Protein AF-A0A4P6LSM2-F1 (a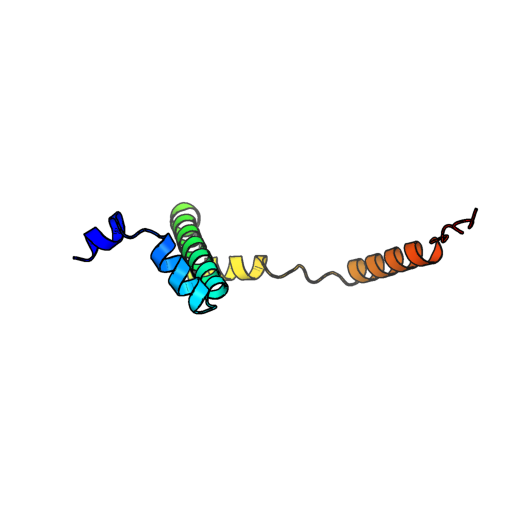fdb_monomer)

Structure (mmCIF, N/CA/C/O backbone):
data_AF-A0A4P6LSM2-F1
#
_entry.id   AF-A0A4P6LSM2-F1
#
loop_
_atom_site.group_PDB
_atom_site.id
_atom_site.type_symbol
_atom_site.label_atom_id
_atom_site.label_alt_id
_atom_site.label_comp_id
_atom_site.label_asym_id
_atom_site.label_entity_id
_atom_site.label_seq_id
_atom_site.pdbx_PDB_ins_code
_atom_site.Cartn_x
_atom_site.Cartn_y
_atom_site.Cartn_z
_atom_site.occupancy
_atom_site.B_iso_or_equiv
_atom_site.auth_seq_id
_atom_site.auth_comp_id
_atom_site.auth_asym_id
_atom_site.auth_atom_id
_atom_site.pdbx_PDB_model_num
ATOM 1 N N . MET A 1 1 ? 19.010 22.004 7.095 1.00 52.78 1 MET A N 1
ATOM 2 C CA . MET A 1 1 ? 19.478 21.582 5.755 1.00 52.78 1 MET A CA 1
ATOM 3 C C . MET A 1 1 ? 18.465 20.672 5.054 1.00 52.78 1 MET A C 1
ATOM 5 O O . MET A 1 1 ? 18.347 20.781 3.844 1.00 52.78 1 MET A O 1
ATOM 9 N N . ASP A 1 2 ? 17.647 19.894 5.773 1.00 56.28 2 ASP A N 1
ATOM 10 C CA . ASP A 1 2 ? 16.690 18.942 5.160 1.00 56.28 2 ASP A CA 1
ATOM 11 C C . ASP A 1 2 ? 15.497 19.567 4.419 1.00 56.28 2 ASP A C 1
ATOM 13 O O . ASP A 1 2 ? 14.982 18.999 3.458 1.00 56.28 2 ASP A O 1
ATOM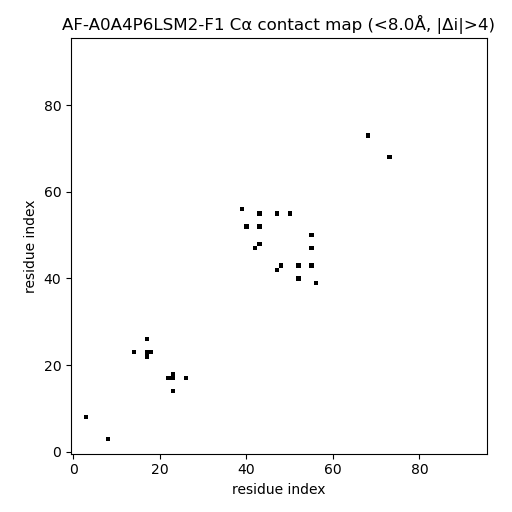 17 N N . LEU A 1 3 ? 15.063 20.767 4.816 1.00 55.97 3 LEU A N 1
ATOM 18 C CA . LEU A 1 3 ? 13.930 21.454 4.177 1.00 55.97 3 LEU A CA 1
ATOM 19 C C . LEU A 1 3 ? 14.239 21.934 2.747 1.00 55.97 3 LEU A C 1
ATOM 21 O O . LEU A 1 3 ? 13.325 22.059 1.937 1.00 55.97 3 LEU A O 1
ATOM 25 N N . LEU A 1 4 ? 15.516 22.184 2.430 1.00 53.19 4 LEU A N 1
ATOM 26 C CA . LEU A 1 4 ? 15.970 22.571 1.088 1.00 53.19 4 LEU A CA 1
ATOM 27 C C . LEU A 1 4 ? 16.002 21.360 0.149 1.00 53.19 4 LEU A C 1
ATOM 29 O O . LEU A 1 4 ? 15.509 21.454 -0.973 1.00 53.19 4 LEU A O 1
ATOM 33 N N . PHE A 1 5 ? 16.480 20.210 0.634 1.00 52.72 5 PHE A N 1
ATOM 34 C CA . PHE A 1 5 ? 16.413 18.955 -0.117 1.00 52.72 5 PHE A CA 1
ATOM 35 C C . PHE A 1 5 ? 14.964 18.546 -0.389 1.00 52.72 5 PHE A C 1
ATOM 37 O O . PHE A 1 5 ? 14.642 18.212 -1.519 1.00 52.72 5 PHE A O 1
ATOM 44 N N . LYS A 1 6 ? 14.042 18.698 0.570 1.00 58.03 6 LYS A N 1
ATOM 45 C CA . LYS A 1 6 ? 12.618 18.403 0.324 1.00 58.03 6 LYS A CA 1
ATOM 46 C C . LYS A 1 6 ? 11.961 19.259 -0.768 1.00 58.03 6 LYS A C 1
ATOM 48 O O . LYS A 1 6 ? 10.985 18.813 -1.359 1.00 58.03 6 LYS A O 1
ATOM 53 N N . ARG A 1 7 ? 12.438 20.486 -1.011 1.00 55.97 7 ARG A N 1
ATOM 54 C CA . ARG A 1 7 ? 11.789 21.438 -1.935 1.00 55.97 7 ARG A CA 1
ATOM 55 C C . ARG A 1 7 ? 12.446 21.524 -3.313 1.00 55.97 7 ARG A C 1
ATOM 57 O O . ARG A 1 7 ? 11.786 21.955 -4.252 1.00 55.97 7 ARG A O 1
ATOM 64 N N . TYR A 1 8 ? 13.721 21.151 -3.418 1.00 55.91 8 TYR A N 1
ATOM 65 C CA . TYR A 1 8 ? 14.520 21.295 -4.641 1.00 55.91 8 TYR A CA 1
ATOM 66 C C . TYR A 1 8 ? 15.268 20.023 -5.053 1.00 55.91 8 TYR A C 1
ATOM 68 O O . TYR A 1 8 ? 15.898 20.024 -6.110 1.00 55.91 8 TYR A O 1
ATOM 76 N N . ALA A 1 9 ? 15.213 18.936 -4.273 1.00 62.56 9 ALA A N 1
ATOM 77 C CA . ALA A 1 9 ? 15.640 17.644 -4.792 1.00 62.56 9 ALA A CA 1
ATOM 78 C C . ALA A 1 9 ? 14.627 17.217 -5.851 1.00 62.56 9 ALA A C 1
ATOM 80 O O . ALA A 1 9 ? 13.447 17.016 -5.566 1.00 62.56 9 ALA A O 1
ATOM 81 N N . SER A 1 10 ? 15.104 17.122 -7.087 1.00 73.31 10 SER A N 1
ATOM 82 C CA . SER A 1 10 ? 14.349 16.501 -8.161 1.00 73.31 10 SER A CA 1
ATOM 83 C C . SER A 1 10 ? 13.959 15.086 -7.713 1.00 73.31 10 SER A C 1
ATOM 85 O O . SER A 1 10 ? 14.862 14.297 -7.419 1.00 73.31 10 SER A O 1
ATOM 87 N N . PRO A 1 11 ? 12.658 14.738 -7.665 1.00 75.00 11 PRO A N 1
ATOM 88 C CA . PRO A 1 11 ? 12.208 13.390 -7.312 1.00 75.00 11 PRO A CA 1
ATOM 89 C C . PRO A 1 11 ? 12.842 12.317 -8.203 1.00 75.00 11 PRO A C 1
ATOM 91 O O . PRO A 1 11 ? 13.006 11.177 -7.781 1.00 75.00 11 PRO A O 1
ATOM 94 N N . PHE A 1 12 ? 13.249 12.709 -9.413 1.00 80.38 12 PHE A N 1
ATOM 95 C CA . PHE A 1 12 ? 13.927 11.849 -10.371 1.00 80.38 12 PHE A CA 1
ATOM 96 C C . PHE A 1 12 ? 15.292 11.368 -9.878 1.00 80.38 12 PHE A C 1
ATOM 98 O O . PHE A 1 12 ? 15.605 10.216 -10.105 1.00 80.38 12 PHE A O 1
ATOM 105 N N . LEU A 1 13 ? 16.055 12.163 -9.116 1.00 82.69 13 LEU A N 1
ATOM 106 C CA . LEU A 1 13 ? 17.351 11.704 -8.588 1.00 82.69 13 LEU A CA 1
ATOM 107 C C . LEU A 1 13 ? 17.188 10.533 -7.613 1.00 82.69 13 LEU A C 1
ATOM 109 O O . LEU A 1 13 ? 17.972 9.594 -7.626 1.00 82.69 13 LEU A O 1
ATOM 113 N N . LEU A 1 14 ? 16.153 10.585 -6.772 1.00 82.44 14 LEU A N 1
ATOM 114 C CA . LEU A 1 14 ? 15.819 9.481 -5.877 1.00 82.44 14 LEU A CA 1
ATOM 115 C C . LEU A 1 14 ? 15.324 8.269 -6.676 1.00 82.44 14 LEU A C 1
ATOM 117 O O . LEU A 1 14 ? 15.713 7.142 -6.388 1.00 82.44 14 LEU A O 1
ATOM 121 N N . LEU A 1 15 ? 14.474 8.505 -7.677 1.00 83.94 15 LEU A N 1
ATOM 122 C CA . LEU A 1 15 ? 13.914 7.447 -8.509 1.00 83.94 15 LEU A CA 1
ATOM 123 C C . LEU A 1 15 ? 14.997 6.731 -9.332 1.00 83.94 15 LEU A C 1
ATOM 125 O O . LEU A 1 15 ? 14.974 5.508 -9.419 1.00 83.94 15 LEU A O 1
ATOM 129 N N . ASP A 1 16 ? 15.961 7.475 -9.874 1.00 86.81 16 ASP A N 1
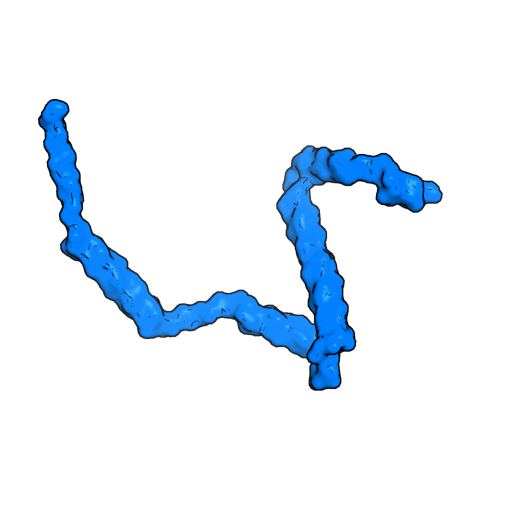ATOM 130 C CA . ASP A 1 16 ? 17.086 6.957 -10.653 1.00 86.81 16 ASP A CA 1
ATOM 131 C C . ASP A 1 16 ? 17.951 6.018 -9.798 1.00 86.81 16 ASP A C 1
ATOM 133 O O . ASP A 1 16 ? 18.227 4.893 -10.208 1.00 86.81 16 ASP A O 1
ATOM 137 N N . GLU A 1 17 ? 18.296 6.411 -8.569 1.00 86.00 17 GLU A N 1
ATOM 138 C CA . GLU A 1 17 ? 19.034 5.552 -7.628 1.00 86.00 17 GLU A CA 1
ATOM 139 C C . GLU A 1 17 ? 18.247 4.284 -7.247 1.00 86.00 17 GLU A C 1
ATOM 141 O O . GLU A 1 17 ? 18.802 3.189 -7.111 1.00 86.00 17 GLU A O 1
ATOM 146 N N . ILE A 1 18 ? 16.927 4.396 -7.106 1.00 86.25 18 ILE A N 1
ATOM 147 C CA . ILE A 1 18 ? 16.055 3.260 -6.786 1.00 86.25 18 ILE A CA 1
ATOM 148 C C . ILE A 1 18 ? 15.934 2.292 -7.973 1.00 86.25 18 ILE A C 1
ATOM 150 O O . ILE A 1 18 ? 15.909 1.074 -7.780 1.00 86.25 18 ILE A O 1
ATOM 154 N N . ILE A 1 19 ? 15.901 2.815 -9.201 1.00 87.62 19 ILE A N 1
ATOM 155 C CA . ILE A 1 19 ? 15.940 2.013 -10.428 1.00 87.62 19 ILE A CA 1
ATOM 156 C C . ILE A 1 19 ? 17.286 1.297 -10.543 1.00 87.62 19 ILE A C 1
ATOM 158 O O . ILE A 1 19 ? 17.316 0.097 -10.803 1.00 87.62 19 ILE A O 1
ATOM 162 N N . LEU A 1 20 ? 18.396 1.999 -10.295 1.00 89.69 20 LEU A N 1
ATOM 163 C CA . LEU A 1 20 ? 19.743 1.418 -10.333 1.00 89.69 20 LEU A CA 1
ATOM 164 C C . LEU A 1 20 ? 19.940 0.301 -9.303 1.00 89.69 20 LEU A C 1
ATOM 166 O O . LEU A 1 20 ? 20.738 -0.608 -9.524 1.00 89.69 20 LEU A O 1
ATOM 170 N N . THR A 1 21 ? 19.216 0.355 -8.187 1.00 89.38 21 THR A N 1
ATOM 171 C CA . THR A 1 21 ? 19.269 -0.663 -7.131 1.00 89.38 21 THR A CA 1
ATOM 172 C C . THR A 1 21 ? 18.264 -1.803 -7.316 1.00 89.38 21 THR A C 1
ATOM 174 O O . THR A 1 21 ? 18.216 -2.682 -6.458 1.00 89.38 21 THR A O 1
ATOM 177 N N . ASP A 1 22 ? 17.502 -1.817 -8.420 1.00 86.25 22 ASP A N 1
ATOM 178 C CA . ASP A 1 22 ? 16.450 -2.802 -8.738 1.00 86.25 22 ASP A CA 1
ATOM 179 C C . ASP A 1 22 ? 15.350 -2.901 -7.659 1.00 86.25 22 ASP A C 1
ATOM 181 O O . ASP A 1 22 ? 14.722 -3.935 -7.446 1.00 86.25 22 ASP A O 1
ATOM 185 N N . LYS A 1 23 ? 15.111 -1.795 -6.939 1.00 89.19 23 LYS A N 1
ATOM 186 C CA . LYS A 1 23 ? 14.148 -1.714 -5.823 1.00 89.19 23 LYS A CA 1
ATOM 187 C C . LYS A 1 23 ? 12.904 -0.904 -6.150 1.00 89.19 23 LYS A C 1
ATOM 189 O O . LYS A 1 23 ? 12.117 -0.588 -5.259 1.00 89.19 23 LYS A O 1
ATOM 194 N N . LEU A 1 24 ? 12.700 -0.560 -7.421 1.00 88.94 24 LEU A N 1
ATOM 195 C CA . LEU A 1 24 ? 11.583 0.289 -7.830 1.00 88.94 24 LEU A CA 1
ATOM 196 C C . LEU A 1 24 ? 10.231 -0.301 -7.425 1.00 88.94 24 LEU A C 1
ATOM 198 O O . LEU A 1 24 ? 9.385 0.424 -6.911 1.00 88.94 24 LEU A O 1
ATOM 202 N N . THR A 1 25 ? 10.036 -1.607 -7.602 1.00 91.25 25 THR A N 1
ATOM 203 C CA . THR A 1 25 ? 8.781 -2.267 -7.224 1.00 91.25 25 THR A CA 1
ATOM 204 C C . THR A 1 25 ? 8.522 -2.174 -5.723 1.00 91.25 25 THR A C 1
ATOM 206 O O . THR A 1 25 ? 7.423 -1.805 -5.326 1.00 91.25 25 THR A O 1
ATOM 209 N N . GLU A 1 26 ? 9.527 -2.451 -4.889 1.00 90.50 26 GLU A N 1
ATOM 210 C CA . GLU A 1 26 ? 9.415 -2.346 -3.427 1.00 90.50 26 GLU A CA 1
ATOM 211 C C . GLU A 1 26 ? 9.100 -0.908 -2.999 1.00 90.50 26 GLU A C 1
ATOM 213 O O . GLU A 1 26 ? 8.218 -0.677 -2.175 1.00 90.50 26 GLU A O 1
ATOM 218 N N . PHE A 1 27 ? 9.772 0.066 -3.611 1.00 89.12 27 PHE A N 1
ATOM 219 C CA . PHE A 1 27 ? 9.556 1.477 -3.327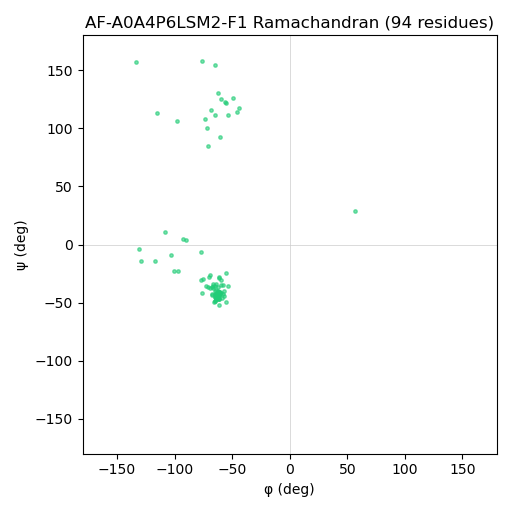 1.00 89.12 27 PHE A CA 1
ATOM 220 C C . PHE A 1 27 ? 8.146 1.949 -3.693 1.00 89.12 27 PHE A C 1
ATOM 222 O O . PHE A 1 27 ? 7.501 2.634 -2.901 1.00 89.12 27 PHE A O 1
ATOM 229 N N . VAL A 1 28 ? 7.649 1.573 -4.875 1.00 91.25 28 VAL A N 1
ATOM 230 C CA . VAL A 1 28 ? 6.287 1.918 -5.303 1.00 91.25 28 VAL A CA 1
ATOM 231 C C . VAL A 1 28 ? 5.259 1.261 -4.388 1.00 91.25 28 VAL A C 1
ATOM 233 O O . VAL A 1 28 ? 4.346 1.949 -3.938 1.00 91.25 28 VAL A O 1
ATOM 236 N N . SER A 1 29 ? 5.427 -0.024 -4.059 1.00 92.44 29 SER A N 1
ATOM 237 C CA . SER A 1 29 ? 4.553 -0.712 -3.103 1.00 92.44 29 SER A CA 1
ATOM 238 C C . SER A 1 29 ? 4.533 0.001 -1.753 1.00 92.44 29 SER A C 1
ATOM 240 O O . SER A 1 29 ? 3.462 0.258 -1.219 1.00 92.44 29 SER A O 1
ATOM 242 N N . HIS A 1 30 ? 5.696 0.419 -1.246 1.00 90.06 30 HIS A N 1
ATOM 243 C CA . HIS A 1 30 ? 5.778 1.154 0.012 1.00 90.06 30 HIS A CA 1
ATOM 244 C C . HIS A 1 30 ? 5.031 2.496 -0.034 1.00 90.06 30 HIS A C 1
ATOM 246 O O . HIS A 1 30 ? 4.297 2.818 0.896 1.00 90.06 30 HIS A O 1
ATOM 252 N N . ILE A 1 31 ? 5.165 3.268 -1.120 1.00 91.06 31 ILE A N 1
ATOM 253 C CA . ILE A 1 31 ? 4.418 4.527 -1.287 1.00 91.06 31 ILE A CA 1
ATOM 254 C C . ILE A 1 31 ? 2.909 4.275 -1.308 1.00 91.06 31 ILE A C 1
ATOM 256 O O . ILE A 1 31 ? 2.150 5.035 -0.701 1.00 91.06 31 ILE A O 1
ATOM 260 N N . VAL A 1 32 ? 2.470 3.237 -2.021 1.00 92.88 32 VAL A N 1
ATOM 261 C CA . VAL A 1 32 ? 1.053 2.864 -2.100 1.00 92.88 32 VAL A CA 1
ATOM 262 C C . VAL A 1 32 ? 0.530 2.476 -0.720 1.00 92.88 32 VAL A C 1
ATOM 264 O O . VAL A 1 32 ? -0.506 2.992 -0.307 1.00 92.88 32 VAL A O 1
ATOM 267 N N . ASP A 1 33 ? 1.263 1.641 0.015 1.00 92.50 33 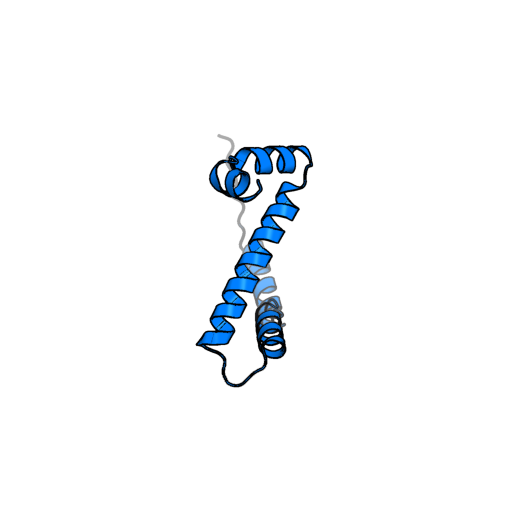ASP A N 1
ATOM 268 C CA . ASP A 1 33 ? 0.882 1.198 1.356 1.00 92.50 33 ASP A CA 1
ATOM 269 C C . ASP A 1 33 ? 0.769 2.373 2.336 1.00 92.50 33 ASP A C 1
ATOM 271 O O . ASP A 1 33 ? -0.213 2.469 3.074 1.00 92.50 33 ASP A O 1
ATOM 275 N N . GLU A 1 34 ? 1.729 3.301 2.317 1.00 92.12 34 GLU A N 1
ATOM 276 C CA . GLU A 1 34 ? 1.691 4.498 3.165 1.00 92.12 34 GLU A CA 1
ATOM 277 C C . GLU A 1 34 ? 0.518 5.417 2.799 1.00 92.12 34 GLU A C 1
ATOM 279 O O . GLU A 1 34 ? -0.204 5.879 3.683 1.00 92.12 34 GLU A O 1
ATOM 284 N N . THR A 1 35 ? 0.271 5.624 1.501 1.00 92.19 35 THR A N 1
ATOM 285 C CA . THR A 1 35 ? -0.854 6.446 1.025 1.00 92.19 35 THR A CA 1
ATOM 286 C C . THR A 1 35 ? -2.194 5.831 1.427 1.00 92.19 35 THR A C 1
ATOM 288 O O . THR A 1 35 ? -3.084 6.536 1.903 1.00 92.19 35 THR A O 1
ATOM 291 N N . ASN A 1 36 ? -2.341 4.513 1.276 1.00 92.31 36 ASN A N 1
ATOM 292 C CA . ASN A 1 36 ? -3.545 3.795 1.681 1.00 92.31 36 ASN A CA 1
ATOM 293 C C . ASN A 1 36 ? -3.746 3.880 3.195 1.00 92.31 36 ASN A C 1
ATOM 295 O O . ASN A 1 36 ? -4.846 4.175 3.647 1.00 92.31 36 ASN A O 1
ATOM 299 N N . ASN A 1 37 ? -2.688 3.691 3.986 1.00 91.62 37 ASN A N 1
ATOM 300 C CA . ASN A 1 37 ? -2.756 3.780 5.443 1.00 91.62 37 ASN A CA 1
ATOM 301 C C . ASN A 1 37 ? -3.184 5.180 5.921 1.00 91.62 37 ASN A C 1
ATOM 303 O O . ASN A 1 37 ? -4.000 5.290 6.837 1.00 91.62 37 ASN A O 1
ATOM 307 N N . GLU A 1 38 ? -2.678 6.246 5.293 1.00 93.12 38 GLU A N 1
ATOM 308 C CA . GLU A 1 38 ? -3.100 7.621 5.588 1.00 93.12 38 GLU A CA 1
ATOM 309 C C . GLU A 1 38 ? -4.580 7.835 5.235 1.00 93.12 38 GLU A C 1
ATOM 311 O O . GLU A 1 38 ? -5.351 8.328 6.057 1.00 93.12 38 GLU A O 1
ATOM 316 N N . GLN A 1 39 ? -5.021 7.377 4.061 1.00 91.94 39 GLN A N 1
ATOM 317 C CA . GLN A 1 39 ? -6.430 7.463 3.660 1.00 91.94 39 GLN A CA 1
ATOM 318 C C . GLN A 1 39 ? -7.362 6.655 4.573 1.00 91.94 39 GLN A C 1
ATOM 320 O O . GLN A 1 39 ? -8.435 7.135 4.941 1.00 91.94 39 GLN A O 1
ATOM 325 N N . GLU A 1 40 ? -6.965 5.443 4.960 1.00 92.25 40 GLU A N 1
ATOM 326 C CA . GLU A 1 40 ? -7.694 4.597 5.908 1.00 92.25 40 GLU A CA 1
ATOM 327 C C . GLU A 1 40 ? -7.836 5.283 7.268 1.00 92.25 40 GLU A C 1
ATOM 329 O O . GLU A 1 40 ? -8.900 5.222 7.888 1.00 92.25 40 GLU A O 1
ATOM 334 N N . TRP A 1 41 ? -6.774 5.942 7.732 1.00 93.12 41 TRP A N 1
ATOM 335 C CA . TRP A 1 41 ? -6.781 6.687 8.984 1.00 93.12 41 TRP A CA 1
ATOM 336 C C . TRP A 1 41 ? -7.735 7.884 8.932 1.00 93.12 41 TRP A C 1
ATOM 338 O O . TRP A 1 41 ? -8.591 8.025 9.807 1.00 93.12 41 TRP A O 1
ATOM 348 N N . GLU A 1 42 ? -7.660 8.698 7.881 1.00 93.31 42 GLU A N 1
ATOM 349 C CA . GLU A 1 42 ? -8.569 9.833 7.691 1.00 93.31 42 GLU A CA 1
ATOM 350 C C . GLU A 1 42 ? -10.031 9.374 7.575 1.00 93.31 42 GLU A C 1
ATOM 352 O O . GLU A 1 42 ? -10.940 9.953 8.178 1.00 93.31 42 GLU A O 1
ATOM 357 N N . PHE A 1 43 ? -10.278 8.277 6.855 1.00 92.62 43 PHE A N 1
ATOM 358 C CA . PHE A 1 43 ? -11.611 7.690 6.762 1.00 92.62 43 PHE A CA 1
ATOM 359 C C . PHE A 1 43 ? -12.127 7.246 8.132 1.00 92.62 43 PHE A C 1
ATOM 361 O O . PHE A 1 43 ? -13.267 7.552 8.492 1.00 92.62 43 PHE A O 1
ATOM 368 N N . PHE A 1 44 ? -11.288 6.551 8.903 1.00 93.06 44 PHE A N 1
ATOM 369 C CA . PHE A 1 44 ? -11.619 6.113 10.252 1.00 93.06 44 PHE A CA 1
ATOM 370 C C . PHE A 1 44 ? -12.045 7.296 11.127 1.00 93.06 44 PHE A C 1
ATOM 372 O O . PHE A 1 44 ? -13.131 7.259 11.704 1.00 93.06 44 PHE A O 1
ATOM 379 N N . LEU A 1 45 ? -11.259 8.378 11.143 1.00 93.06 45 LEU A N 1
ATOM 380 C CA . LEU A 1 45 ? -11.552 9.575 11.935 1.00 93.06 45 LEU A CA 1
ATOM 381 C C . LEU A 1 45 ? -12.891 10.234 11.579 1.00 93.06 45 LEU A C 1
ATOM 383 O O . LEU A 1 45 ? -13.564 10.785 12.451 1.00 93.06 45 LEU A O 1
ATOM 387 N N . HIS A 1 46 ? -13.285 10.199 10.306 1.00 92.62 46 HIS A N 1
ATOM 388 C CA . HIS A 1 46 ? -14.463 10.923 9.829 1.00 92.62 46 HIS A CA 1
ATOM 389 C C . HIS A 1 46 ? -15.740 10.090 9.732 1.00 92.62 46 HIS A C 1
ATOM 391 O O . HIS A 1 46 ? -16.833 10.667 9.681 1.00 92.62 46 HIS A O 1
ATOM 397 N N . LYS A 1 47 ? -15.628 8.764 9.628 1.00 89.50 47 LYS A N 1
ATOM 398 C CA . LYS A 1 47 ? -16.754 7.890 9.263 1.00 89.50 47 LYS A CA 1
ATOM 399 C C . LYS A 1 47 ? -16.973 6.714 10.204 1.00 89.50 47 LYS A C 1
ATOM 401 O O . LYS A 1 47 ? -18.048 6.122 10.135 1.00 89.50 47 LYS A O 1
ATOM 406 N N . VAL A 1 48 ? -16.017 6.382 11.070 1.00 89.56 48 VAL A N 1
ATOM 407 C CA . VAL A 1 48 ? -16.106 5.217 11.957 1.00 89.56 48 VAL A CA 1
ATOM 408 C C . VAL A 1 48 ? -16.163 5.687 13.407 1.00 89.56 48 VAL A C 1
ATOM 410 O O . VAL A 1 48 ? -15.207 6.244 13.933 1.00 89.56 48 VAL A O 1
ATOM 413 N N . PHE A 1 49 ? -17.302 5.461 14.063 1.00 88.44 49 PHE A N 1
ATOM 414 C CA . PHE A 1 49 ? -17.544 5.907 15.446 1.00 88.44 49 PHE A CA 1
ATOM 415 C C . PHE A 1 49 ? -17.767 4.746 16.419 1.00 88.44 49 PHE A C 1
ATOM 417 O O . PHE A 1 49 ? -17.750 4.932 17.632 1.00 88.44 49 PHE A O 1
ATOM 424 N N . ASP A 1 50 ? -18.008 3.554 15.884 1.00 89.62 50 ASP A N 1
ATOM 425 C CA . ASP A 1 50 ? -18.461 2.362 16.597 1.00 89.62 50 ASP A CA 1
ATOM 426 C C . ASP A 1 50 ? -17.346 1.335 16.841 1.00 89.62 50 ASP A C 1
ATOM 428 O O . ASP A 1 50 ? -17.557 0.371 17.575 1.00 89.62 50 ASP A O 1
ATOM 432 N N . LYS A 1 51 ? -16.168 1.523 16.237 1.00 90.00 51 LYS A N 1
ATOM 433 C CA . LYS A 1 51 ? -15.057 0.560 16.257 1.00 90.00 51 LYS A CA 1
ATOM 434 C C . LYS A 1 51 ? -13.735 1.234 16.580 1.00 90.00 51 LYS A C 1
ATOM 436 O O . LYS A 1 51 ? -13.552 2.424 16.339 1.00 90.00 51 LYS A O 1
ATOM 441 N N . SER A 1 52 ? -12.781 0.454 17.076 1.00 90.69 52 SER A N 1
ATOM 442 C CA . SER A 1 52 ? -11.380 0.874 17.138 1.00 90.69 52 SER A CA 1
ATOM 443 C C . SER A 1 52 ? -10.715 0.802 15.758 1.00 90.69 52 SER A C 1
ATOM 445 O O . SER A 1 52 ? -11.129 0.033 14.888 1.00 90.69 52 SER A O 1
ATOM 447 N N . PHE A 1 53 ? -9.627 1.553 15.558 1.00 87.75 53 PHE A N 1
ATOM 448 C CA . PHE A 1 53 ? -8.898 1.552 14.282 1.00 87.75 53 PHE A CA 1
ATOM 449 C C . PHE A 1 53 ? -8.394 0.155 13.887 1.00 87.75 53 PHE A C 1
ATOM 451 O O . PHE A 1 53 ? -8.404 -0.215 12.715 1.00 87.75 53 PHE A O 1
ATOM 458 N N . ARG A 1 54 ? -8.007 -0.660 14.878 1.00 89.88 54 ARG A N 1
ATOM 459 C CA . ARG A 1 54 ? -7.570 -2.043 14.651 1.00 89.88 54 ARG A CA 1
ATOM 460 C C . ARG A 1 54 ? -8.699 -2.913 14.094 1.00 89.88 54 ARG A C 1
ATOM 462 O O . ARG A 1 54 ? -8.480 -3.627 13.122 1.00 89.88 54 ARG A O 1
ATOM 469 N N . GLU A 1 55 ? -9.888 -2.833 14.686 1.00 90.81 55 GLU A N 1
ATOM 470 C CA . GLU A 1 55 ? -11.070 -3.583 14.231 1.00 90.81 55 GLU A CA 1
ATOM 471 C C . GLU A 1 55 ? -11.536 -3.110 12.849 1.00 90.81 55 GLU A C 1
ATOM 473 O O . GLU A 1 55 ? -11.951 -3.915 12.015 1.00 90.81 55 GLU A O 1
ATOM 478 N N . PHE A 1 56 ? -11.420 -1.808 12.574 1.00 90.44 56 PHE A N 1
ATOM 479 C CA . PHE A 1 56 ? -11.672 -1.250 11.250 1.00 90.44 56 PHE A CA 1
ATOM 480 C C . PHE A 1 56 ? -10.715 -1.832 10.196 1.00 90.44 56 PHE A C 1
ATOM 482 O O . PHE A 1 56 ? -11.191 -2.397 9.210 1.00 90.44 56 PHE A O 1
ATOM 489 N N . LYS A 1 57 ? -9.393 -1.812 10.430 1.00 89.31 57 LYS A N 1
ATOM 490 C CA . LYS A 1 57 ? -8.414 -2.434 9.514 1.00 89.31 57 LYS A CA 1
ATOM 491 C C . LYS A 1 57 ? -8.682 -3.916 9.272 1.00 89.31 57 LYS A C 1
ATOM 493 O O . LYS A 1 57 ? -8.541 -4.401 8.152 1.00 89.31 57 LYS A O 1
ATOM 498 N N . GLU A 1 58 ? -9.070 -4.652 10.308 1.00 89.12 58 GLU A N 1
ATOM 499 C CA . GLU A 1 58 ? -9.391 -6.074 10.175 1.00 89.12 58 GLU A CA 1
ATOM 500 C C . GLU A 1 58 ? -10.624 -6.310 9.283 1.00 89.12 58 GLU A C 1
ATOM 502 O O . GLU A 1 58 ? -10.643 -7.245 8.476 1.00 89.12 58 GLU A O 1
ATOM 507 N N . SER A 1 59 ? -11.621 -5.421 9.345 1.00 86.69 59 SER A N 1
ATOM 508 C CA . SER A 1 59 ? -12.787 -5.482 8.455 1.00 86.69 59 SER A CA 1
ATOM 509 C C . SER A 1 59 ? -12.455 -5.212 6.982 1.00 86.69 59 SER A C 1
ATOM 511 O O . SER A 1 59 ? -13.032 -5.863 6.106 1.00 86.69 59 SER A O 1
ATOM 513 N N . LEU A 1 60 ? -11.486 -4.333 6.699 1.00 84.81 60 LEU A N 1
ATOM 514 C CA . LEU A 1 60 ? -11.012 -4.076 5.333 1.00 84.81 60 LEU A CA 1
ATOM 515 C C . LEU A 1 60 ? -10.333 -5.323 4.751 1.00 84.81 60 LEU A C 1
ATOM 517 O O . LEU A 1 60 ? -10.745 -5.825 3.707 1.00 84.81 60 LEU A O 1
ATOM 521 N N . ARG A 1 61 ? -9.410 -5.927 5.510 1.00 80.94 61 ARG A N 1
ATOM 522 C CA . ARG A 1 61 ? -8.717 -7.177 5.133 1.00 80.94 61 ARG A CA 1
ATOM 523 C C . ARG A 1 61 ? -9.661 -8.356 4.904 1.00 80.94 61 ARG A C 1
ATOM 525 O O . ARG A 1 61 ? -9.367 -9.257 4.123 1.00 80.94 61 ARG A O 1
ATOM 532 N N . THR A 1 62 ? -10.787 -8.386 5.612 1.00 68.12 62 THR A N 1
ATOM 533 C CA . THR A 1 62 ? -11.795 -9.444 5.452 1.00 68.12 62 THR A CA 1
ATOM 534 C C . THR A 1 62 ? -12.610 -9.260 4.170 1.00 68.12 62 THR A C 1
ATOM 536 O O . THR A 1 62 ? -13.026 -10.247 3.568 1.00 68.12 62 THR A O 1
ATOM 539 N N . THR A 1 63 ? -12.794 -8.015 3.724 1.00 61.62 63 THR A N 1
ATOM 540 C CA . THR A 1 63 ? -13.524 -7.673 2.493 1.00 61.62 63 THR A CA 1
ATOM 541 C C . THR A 1 63 ? -12.684 -7.930 1.237 1.00 61.62 63 THR A C 1
ATOM 543 O O . THR A 1 63 ? -13.231 -8.300 0.203 1.00 61.62 63 THR A O 1
ATOM 546 N N . GLU A 1 64 ? -11.359 -7.798 1.335 1.00 59.19 64 GLU A N 1
ATOM 547 C CA . GLU A 1 64 ? -10.409 -8.047 0.238 1.00 59.19 64 GLU A CA 1
ATOM 548 C C . GLU A 1 64 ? -10.124 -9.526 -0.039 1.00 59.19 64 GLU A C 1
ATOM 550 O O . GLU A 1 64 ? -9.451 -9.847 -1.021 1.00 59.19 64 GLU A O 1
ATOM 555 N N . ARG A 1 65 ? -10.626 -10.456 0.787 1.00 54.72 65 ARG A N 1
ATOM 556 C CA . ARG A 1 65 ? -10.538 -11.872 0.424 1.00 54.72 65 ARG A CA 1
ATOM 557 C C . ARG A 1 65 ? -11.283 -12.055 -0.899 1.00 54.72 65 ARG A C 1
ATOM 559 O O . ARG A 1 65 ? -12.467 -11.705 -0.956 1.00 54.72 65 ARG A O 1
ATOM 566 N N . PRO A 1 66 ? -10.644 -12.618 -1.945 1.00 55.72 66 PRO A N 1
ATOM 567 C CA . PRO A 1 66 ? -11.375 -13.058 -3.120 1.00 55.72 66 PRO A CA 1
ATOM 568 C C . PRO A 1 66 ? -12.533 -13.899 -2.603 1.00 55.72 66 PRO A C 1
ATOM 570 O O . PRO A 1 66 ? -12.299 -14.797 -1.789 1.00 55.72 66 PRO A O 1
ATOM 573 N N . ARG A 1 67 ? -13.771 -13.566 -2.995 1.00 60.03 67 ARG A N 1
ATOM 574 C CA . ARG A 1 67 ? -14.922 -14.430 -2.712 1.00 60.03 67 ARG A CA 1
ATOM 575 C C . ARG A 1 67 ? -14.471 -15.846 -3.037 1.00 60.03 67 ARG A C 1
ATOM 577 O O . ARG A 1 67 ? -14.099 -16.095 -4.184 1.00 60.03 67 ARG A O 1
ATOM 584 N N . GLU A 1 68 ? -14.441 -16.728 -2.038 1.00 62.34 68 GLU A N 1
ATOM 585 C CA . GLU A 1 68 ? -14.232 -18.145 -2.301 1.00 62.34 68 GLU A CA 1
ATOM 586 C C . GLU A 1 68 ? -15.298 -18.524 -3.323 1.00 62.34 68 GLU A C 1
ATOM 588 O O . GLU A 1 68 ? -16.497 -18.412 -3.051 1.00 62.34 68 GLU A O 1
ATOM 593 N N . MET A 1 69 ? -14.849 -18.821 -4.543 1.00 63.56 69 MET A N 1
ATOM 594 C CA . MET A 1 69 ? -15.730 -19.132 -5.655 1.00 63.56 69 MET A CA 1
ATOM 595 C C . MET A 1 69 ? -16.604 -20.297 -5.192 1.00 63.56 69 MET A C 1
ATOM 597 O O . MET A 1 69 ? -16.080 -21.315 -4.726 1.00 63.56 69 MET A O 1
ATOM 601 N N . SER A 1 70 ? -17.927 -20.126 -5.207 1.00 78.00 70 SER A N 1
ATOM 602 C CA . SER A 1 70 ? -18.798 -21.167 -4.668 1.00 78.00 70 SER A CA 1
ATOM 603 C C . SER A 1 70 ? -18.662 -22.430 -5.523 1.00 78.00 70 SER A C 1
ATOM 605 O O . SER A 1 70 ? -18.325 -22.360 -6.705 1.00 78.00 70 SER A O 1
ATOM 607 N N . LYS A 1 71 ? -18.931 -23.614 -4.954 1.00 78.62 71 LYS A N 1
ATOM 608 C CA . LYS A 1 71 ? -18.857 -24.871 -5.725 1.00 78.62 71 LYS A CA 1
ATOM 609 C C . LYS A 1 71 ? -19.715 -24.816 -6.996 1.00 78.62 71 LYS A C 1
ATOM 611 O O . LYS A 1 71 ? -19.284 -25.312 -8.029 1.00 78.62 71 LYS A O 1
ATOM 616 N N . SER A 1 72 ? -20.869 -24.151 -6.935 1.00 82.94 72 SER A N 1
ATOM 617 C CA . SER A 1 72 ? -21.740 -23.927 -8.092 1.00 82.94 72 SER A CA 1
ATOM 618 C C . SER A 1 72 ? -21.121 -23.019 -9.155 1.00 82.94 72 SER A C 1
ATOM 620 O O . SER A 1 72 ? -21.302 -23.271 -10.344 1.00 82.94 72 SER A O 1
ATOM 622 N N . ASP A 1 73 ? -20.373 -21.989 -8.759 1.00 83.19 73 ASP A N 1
ATOM 623 C CA . ASP A 1 73 ? -19.691 -21.092 -9.702 1.00 83.19 73 ASP A CA 1
ATOM 624 C C . ASP A 1 73 ? -18.547 -21.830 -10.420 1.00 83.19 73 ASP A C 1
ATOM 626 O O . ASP A 1 73 ? -18.347 -21.662 -11.625 1.00 83.19 73 ASP A O 1
ATOM 630 N N . ILE A 1 74 ? -17.842 -22.712 -9.700 1.00 84.12 74 ILE A N 1
ATOM 631 C CA . ILE A 1 74 ? -16.803 -23.586 -10.262 1.00 84.12 74 ILE A CA 1
ATOM 632 C C . ILE A 1 74 ? -17.420 -24.578 -11.256 1.00 84.12 74 ILE A C 1
ATOM 634 O O . ILE A 1 74 ? -16.931 -24.709 -12.375 1.00 84.12 74 ILE A O 1
ATOM 638 N N . GLU A 1 75 ? -18.509 -25.254 -10.879 1.00 86.12 75 GLU A N 1
ATOM 639 C CA . GLU A 1 75 ? -19.225 -26.187 -11.761 1.00 86.12 75 GLU A CA 1
ATOM 640 C C . GLU A 1 75 ? -19.741 -25.497 -13.028 1.00 86.12 75 GLU A C 1
ATOM 642 O O . GLU A 1 75 ? -19.603 -26.041 -14.125 1.00 86.12 75 GLU A O 1
ATOM 647 N N . THR A 1 76 ? -20.275 -24.280 -12.890 1.00 88.81 76 THR A N 1
ATOM 648 C CA . THR A 1 76 ? -20.742 -23.471 -14.024 1.00 88.81 76 THR A CA 1
ATOM 649 C C . THR A 1 76 ? -19.579 -23.106 -14.941 1.00 88.81 76 THR A C 1
ATOM 651 O O . THR A 1 76 ? -1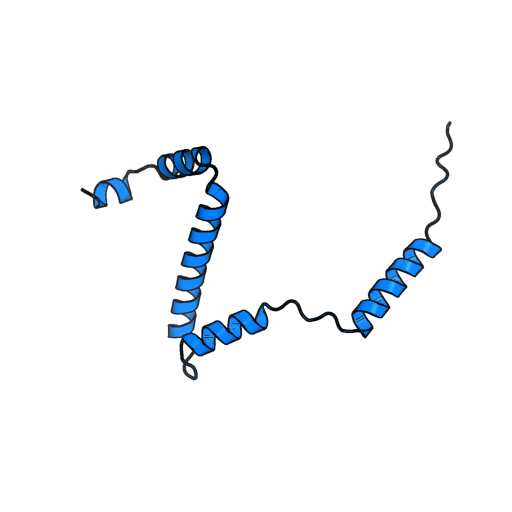9.648 -23.360 -16.137 1.00 88.81 76 THR A O 1
ATOM 654 N N . THR A 1 77 ? -18.458 -22.637 -14.383 1.00 89.19 77 THR A N 1
ATOM 655 C CA . THR A 1 77 ? -17.256 -22.287 -15.159 1.00 89.19 77 THR A CA 1
ATOM 656 C C . THR A 1 77 ? -16.696 -23.488 -15.929 1.00 89.19 77 THR A C 1
ATOM 658 O O . THR A 1 77 ? -16.298 -23.360 -17.089 1.00 89.19 77 THR A O 1
ATOM 661 N N . ILE A 1 78 ? -16.678 -24.675 -15.309 1.00 88.75 78 ILE A N 1
ATOM 662 C CA . ILE A 1 78 ? -16.239 -25.916 -15.964 1.00 88.75 78 ILE A CA 1
ATOM 663 C C . ILE A 1 78 ? -17.189 -26.280 -17.105 1.00 88.75 78 ILE A C 1
ATOM 665 O O . ILE A 1 78 ? -16.731 -26.626 -18.194 1.00 88.75 78 ILE A O 1
ATOM 669 N N . LYS A 1 79 ? -18.502 -26.198 -16.869 1.00 90.81 79 LYS A N 1
ATOM 670 C CA . LYS A 1 79 ? -19.515 -26.508 -17.878 1.00 90.81 79 LYS A CA 1
ATOM 671 C C . LYS A 1 79 ? -19.427 -25.558 -19.072 1.00 90.81 79 LYS A C 1
ATOM 673 O O . LYS A 1 79 ? -19.438 -26.033 -20.202 1.00 90.81 79 LYS A O 1
ATOM 678 N N . ASP A 1 80 ? -19.277 -24.263 -18.821 1.00 90.31 80 ASP A N 1
ATOM 679 C CA . ASP A 1 80 ? -19.145 -23.246 -19.865 1.00 90.31 80 ASP A CA 1
ATOM 680 C C . ASP A 1 80 ? -17.866 -23.467 -20.684 1.00 90.31 80 ASP A C 1
ATOM 682 O O . ASP A 1 80 ? -17.891 -23.439 -21.912 1.00 90.31 80 ASP A O 1
ATOM 686 N N . SER A 1 81 ? -16.751 -23.785 -20.017 1.00 90.69 81 SER A N 1
ATOM 687 C CA . SER A 1 81 ? -15.488 -24.116 -20.692 1.00 90.69 81 SER A CA 1
ATOM 688 C C . SER A 1 81 ? -15.612 -25.366 -21.571 1.00 90.69 81 SER A C 1
ATOM 690 O O . SER A 1 81 ? -15.062 -25.411 -22.672 1.00 90.69 81 SER A O 1
ATOM 692 N N . LEU A 1 82 ? -16.337 -26.385 -21.096 1.00 89.50 82 LEU A N 1
ATOM 693 C CA . LEU A 1 82 ? -16.587 -27.615 -21.844 1.00 89.50 82 LEU A CA 1
ATOM 694 C C . LEU A 1 82 ? -17.481 -27.359 -23.062 1.00 89.50 82 LEU A C 1
ATOM 696 O O . LEU A 1 82 ? -17.194 -27.881 -24.134 1.00 89.50 82 LEU A O 1
ATOM 700 N N . ASP A 1 83 ? -18.529 -26.552 -22.909 1.00 92.12 83 ASP A N 1
ATOM 701 C CA . ASP A 1 83 ? -19.451 -26.208 -23.993 1.00 92.12 83 ASP A CA 1
ATOM 702 C C . ASP A 1 83 ? -18.738 -25.423 -25.103 1.00 92.12 83 ASP A C 1
ATOM 704 O O . ASP A 1 83 ? -18.872 -25.750 -26.282 1.00 92.12 83 ASP A O 1
ATOM 708 N N . ILE A 1 84 ? -17.875 -24.469 -24.735 1.00 88.44 84 ILE A N 1
ATOM 709 C CA . ILE A 1 84 ? -17.018 -23.753 -25.691 1.00 88.44 84 ILE A CA 1
ATOM 710 C C . ILE A 1 84 ? -16.121 -24.734 -26.453 1.00 88.44 84 ILE A C 1
ATOM 712 O O . ILE A 1 84 ? -16.021 -24.645 -27.673 1.00 88.44 84 ILE A O 1
ATOM 716 N N . ALA A 1 85 ? -15.484 -25.680 -25.757 1.00 85.81 85 ALA A N 1
ATOM 717 C CA . ALA A 1 85 ? -14.599 -26.658 -26.386 1.00 85.81 85 ALA A CA 1
ATOM 718 C C . ALA A 1 85 ? -15.352 -27.642 -27.299 1.00 85.81 85 ALA A C 1
ATOM 720 O O . ALA A 1 85 ? -14.833 -28.028 -28.343 1.00 85.81 85 ALA A O 1
ATOM 721 N N . GLN A 1 86 ? -16.566 -28.046 -26.921 1.00 86.31 86 GLN A N 1
ATOM 722 C CA . GLN A 1 86 ? -17.399 -28.964 -27.703 1.00 86.31 86 GLN A CA 1
ATOM 723 C C . GLN A 1 86 ? -17.982 -28.304 -28.953 1.00 86.31 86 GLN A C 1
ATOM 725 O O . GLN A 1 86 ? -18.095 -28.955 -29.989 1.00 86.31 86 GLN A O 1
ATOM 730 N N . ASN A 1 87 ? -18.323 -27.019 -28.863 1.00 84.62 87 ASN A N 1
ATOM 731 C CA . ASN A 1 87 ? -18.899 -26.251 -29.963 1.00 84.62 87 ASN A CA 1
ATOM 732 C C . ASN A 1 87 ? -17.837 -25.500 -30.786 1.00 84.62 87 ASN A C 1
ATOM 734 O O . ASN A 1 87 ? -18.181 -24.738 -31.692 1.00 84.62 87 ASN A O 1
ATOM 738 N N . PHE A 1 88 ? -16.549 -25.702 -30.492 1.00 82.75 88 PHE A N 1
ATOM 739 C CA . PHE A 1 88 ? -15.461 -25.116 -31.260 1.00 82.75 88 PHE A CA 1
ATOM 740 C C . PHE A 1 88 ? -15.320 -25.827 -32.610 1.00 82.75 88 PHE A C 1
ATOM 742 O O . PHE A 1 88 ? -14.853 -26.963 -32.688 1.00 82.75 88 PHE A O 1
ATOM 749 N N . ILE A 1 89 ? -15.704 -25.136 -33.684 1.00 80.06 89 ILE A N 1
ATOM 750 C CA . ILE A 1 89 ? -15.463 -25.571 -35.060 1.00 80.06 89 ILE A CA 1
ATOM 751 C C . ILE A 1 89 ? -14.212 -24.829 -35.547 1.00 80.06 89 ILE A C 1
ATOM 753 O O . ILE A 1 89 ? -14.292 -23.619 -35.773 1.00 80.06 89 ILE A O 1
ATOM 757 N N . PRO A 1 90 ? -13.051 -25.498 -35.667 1.00 76.50 90 PRO A N 1
ATOM 758 C CA . PRO A 1 90 ? -11.868 -24.869 -36.235 1.00 76.50 90 PRO A CA 1
ATOM 759 C C . PRO A 1 90 ? -12.154 -24.476 -37.686 1.00 76.50 90 PRO A C 1
ATOM 761 O O . PRO A 1 90 ? -12.646 -25.286 -38.469 1.00 76.50 90 PRO A O 1
ATOM 764 N N . ASP A 1 91 ? -11.854 -23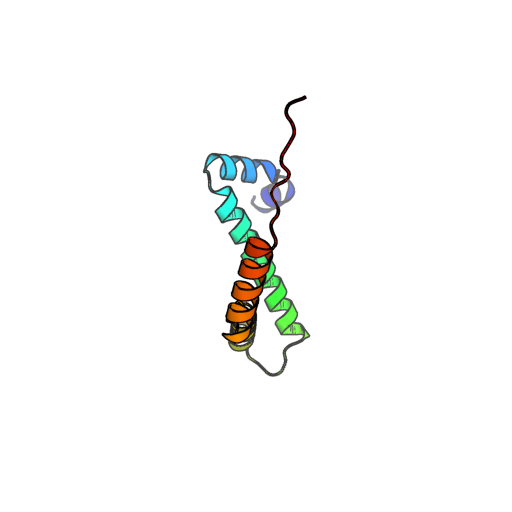.226 -38.030 1.00 76.25 91 ASP A N 1
ATOM 765 C CA . ASP A 1 91 ? -11.930 -22.746 -39.406 1.00 76.25 91 ASP A CA 1
ATOM 766 C C . ASP A 1 91 ? -10.880 -23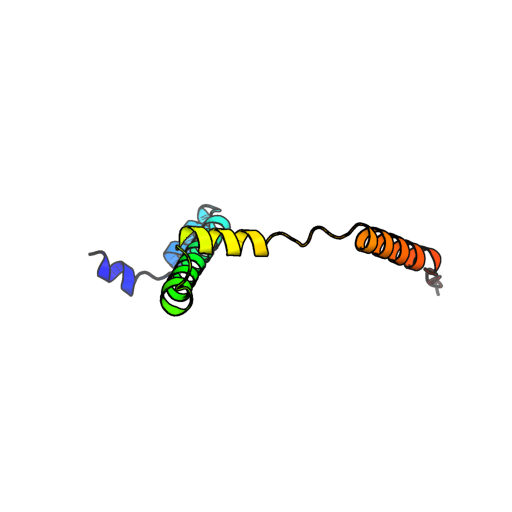.507 -40.230 1.00 76.25 91 ASP A C 1
ATOM 768 O O . ASP A 1 91 ? -9.673 -23.369 -39.994 1.00 76.25 91 ASP A O 1
ATOM 772 N N . GLU A 1 92 ? -11.320 -24.372 -41.150 1.00 64.81 92 GLU A N 1
ATOM 773 C CA . GLU A 1 92 ? -10.426 -24.992 -42.125 1.00 64.81 92 GLU A CA 1
ATOM 774 C C . GLU A 1 92 ? -9.994 -23.912 -43.119 1.00 64.81 92 GLU A C 1
ATOM 776 O O . GLU A 1 92 ? -10.582 -23.721 -44.184 1.00 64.81 92 GLU A O 1
ATOM 781 N N . GLY A 1 93 ? -8.954 -23.174 -42.727 1.00 58.06 93 GLY A N 1
ATOM 782 C CA . GLY A 1 93 ? -8.279 -22.184 -43.548 1.00 58.06 93 GLY A CA 1
ATOM 783 C C . GLY A 1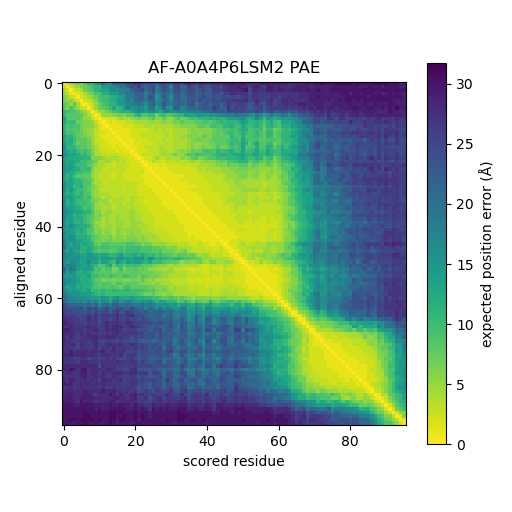 93 ? -7.698 -22.831 -44.800 1.00 58.06 93 GLY A C 1
ATOM 784 O O . GLY A 1 93 ? -6.574 -23.333 -44.810 1.00 58.06 93 GLY A O 1
ATOM 785 N N . VAL A 1 94 ? -8.508 -22.803 -45.853 1.00 55.03 94 VAL A N 1
ATOM 786 C CA . VAL A 1 94 ? -8.203 -23.128 -47.242 1.00 55.03 94 VAL A CA 1
ATOM 787 C C . VAL A 1 94 ? -6.881 -22.463 -47.637 1.00 55.03 94 VAL A C 1
ATOM 789 O O . VAL A 1 94 ? -6.777 -21.240 -47.688 1.00 55.03 94 VAL A O 1
ATOM 792 N N . SER A 1 95 ? -5.856 -23.272 -47.910 1.00 54.12 95 SER A N 1
ATOM 793 C CA . SER A 1 95 ? -4.659 -22.813 -48.620 1.00 54.12 95 SER A CA 1
ATOM 794 C C . SER A 1 95 ? -5.046 -22.598 -50.084 1.00 54.12 95 SER A C 1
ATOM 796 O O . SER A 1 95 ? -5.187 -23.569 -50.828 1.00 54.12 95 SER A O 1
ATOM 798 N N . GLY A 1 96 ? -5.287 -21.342 -50.460 1.00 44.09 96 GLY A N 1
ATOM 799 C CA . GLY A 1 96 ? -5.502 -20.887 -51.835 1.00 44.09 96 GLY A CA 1
ATOM 800 C C . GLY A 1 96 ? -4.417 -19.913 -52.254 1.00 44.09 96 GLY A C 1
ATOM 801 O O . GLY A 1 96 ? -4.133 -18.997 -51.451 1.00 44.09 96 GLY A O 1
#

Solvent-accessible surface area (backbone atoms only — not comparable to full-atom values): 5901 Å² total; per-residue (Å²): 119,67,72,57,50,75,73,66,55,57,69,58,63,60,49,51,55,31,52,75,66,74,39,46,68,62,52,53,50,50,53,49,52,53,52,50,52,53,51,52,49,54,47,38,76,75,74,51,87,92,62,53,73,69,60,49,55,52,52,52,59,62,66,68,49,74,75,77,74,47,72,67,56,51,52,49,53,51,51,53,54,48,50,53,61,72,70,59,74,79,80,82,77,74,90,123

Radius of gyration: 25.34 Å; Cα contacts (8 Å, |Δi|>4): 15; chains: 1; bounding box: 42×52×69 Å

Mean predicted aligned error: 14.89 Å

Sequence (96 aa):
MDLLFKRYASPFLLLDEIILTDKLTEFVSHIVDETNNEQEWEFFLHKVFDKSFREFKESLRTTERPREMSKSDIETTIKDSLDIAQNFIPDEGVSG

Secondary structure (DSSP, 8-state):
-HHHHHHHS-HHHHHHHHHHTT-HHHHHHHHHHHHHHHHHHHHHHHH--SS-HHHHHHHHHHHTS-----HHHHHHHHHHHHHHHHS---------

Organism: NCBI:txid33035

pLDDT: mean 80.82, std 13.61, range [44.09, 93.31]

Foldseek 3Di:
DVVCCVVPVDVVVVCVVCVVVVNNVVVVVVVVVVVVVVVLVVCCVPPPDPDDSVVSVVVVVVVPPDPPQDPVNVVVVVVVVVVCVVPDDDPPPDPD